Protein AF-A0A2S2C6B2-F1 (afdb_monomer_lite)

Sequence (178 aa):
MDAIVEELREYKRWLTSETRRVERALSALSDEEDEDTRSTNEMLLDAFKSNRKPMTIQDAHLHLRKSGWTTDSKDPANVIRAALARMAANGELRRTSDKRGVYVLADDNEFEDVTPPESEHELKAANRAEIDWRPLTDDNPWDSGPQSRPNRFGTTGKESAQRFRPAAKKREEDEPPF

Secondary structure (DSSP, 8-state):
-HHHHHHHHHHHHHHHHHHHHHHHHHHHHHTT---SS--HHHHHHHHHHH--S-EEHHHHHHHHHHTT-----S-HHHHHHHHHHHHHHTTSEEE-TTSTTEEEETT-TTS---PPP--TTSTTSSS-S-----------TT----------S-----------PPPP-PPPP-PPP-

Foldseek 3Di:
DVVVVVVVVVVVVVVVVVVVVVVVVVVVVCVVPPVPPDPLLNQLLVVQVVPQDWDALVRSVVSCVVVVDDDPDPDVSVVSVVSVVVCVVVQQWDDDPVDPRIIGGNPPCVPPDPDPDDDPDPPVPPPPDDPDDDDDDDDDPPPDDDDDDDDDDDDDDDDDDDDDDDDDDDDDDDDDDD

Radius of gyration: 33.88 Å; chains: 1; bounding box: 97×69×75 Å

Organism: NCBI:txid1990687

Structure (mmCIF, N/CA/C/O backbone):
data_AF-A0A2S2C6B2-F1
#
_entry.id   AF-A0A2S2C6B2-F1
#
loop_
_atom_site.group_PDB
_atom_site.id
_atom_site.type_symbol
_atom_site.label_atom_id
_atom_site.label_alt_id
_atom_site.label_comp_id
_atom_site.label_asym_id
_atom_site.label_entity_id
_atom_site.label_seq_id
_atom_site.pdbx_PDB_ins_code
_atom_site.Cartn_x
_atom_site.Cartn_y
_atom_site.Cartn_z
_atom_site.occupancy
_atom_site.B_iso_or_equiv
_atom_site.auth_seq_id
_atom_site.auth_comp_id
_atom_site.auth_asym_id
_atom_site.auth_atom_id
_atom_site.pdbx_PDB_model_num
ATOM 1 N N . MET A 1 1 ? 35.205 -6.510 -49.959 1.00 56.81 1 MET A N 1
ATOM 2 C CA . MET A 1 1 ? 35.064 -5.779 -48.679 1.00 56.81 1 MET A CA 1
ATOM 3 C C . MET A 1 1 ? 33.617 -5.747 -48.194 1.00 56.81 1 MET A C 1
ATOM 5 O O . MET A 1 1 ? 33.424 -5.776 -46.990 1.00 56.81 1 MET A O 1
ATOM 9 N N . ASP A 1 2 ? 32.618 -5.775 -49.082 1.00 76.62 2 ASP A N 1
ATOM 10 C CA . ASP A 1 2 ? 31.203 -5.621 -48.693 1.00 76.62 2 ASP A CA 1
ATOM 11 C C . ASP A 1 2 ? 30.610 -6.786 -47.883 1.00 76.62 2 ASP A C 1
ATOM 13 O O . ASP A 1 2 ? 29.792 -6.550 -47.002 1.00 76.62 2 ASP A O 1
ATOM 17 N N . ALA A 1 3 ? 31.068 -8.026 -48.096 1.00 80.00 3 ALA A N 1
ATOM 18 C CA . ALA A 1 3 ? 30.583 -9.194 -47.346 1.00 80.00 3 ALA A CA 1
ATOM 19 C C . ALA A 1 3 ? 30.876 -9.104 -45.834 1.00 80.00 3 ALA A C 1
ATOM 21 O O . ALA A 1 3 ? 30.004 -9.359 -45.014 1.00 80.00 3 ALA A O 1
ATOM 22 N N . ILE A 1 4 ? 32.076 -8.642 -45.465 1.00 87.38 4 ILE A N 1
ATOM 23 C CA . ILE A 1 4 ? 32.491 -8.481 -44.061 1.00 87.38 4 ILE A CA 1
ATOM 24 C C . ILE A 1 4 ? 31.676 -7.372 -43.380 1.00 87.38 4 ILE A C 1
ATOM 26 O O . ILE A 1 4 ? 31.326 -7.465 -42.207 1.00 87.38 4 ILE A O 1
ATOM 30 N N . VAL A 1 5 ? 31.350 -6.308 -44.117 1.00 88.25 5 VAL A N 1
ATOM 31 C CA . VAL A 1 5 ? 30.525 -5.213 -43.592 1.00 88.25 5 VAL A CA 1
ATOM 32 C C . VAL A 1 5 ? 29.096 -5.688 -43.327 1.00 88.25 5 VAL A C 1
ATOM 34 O O . VAL A 1 5 ? 28.491 -5.264 -42.340 1.00 88.25 5 VAL A O 1
ATOM 37 N N . GLU A 1 6 ? 28.562 -6.573 -44.167 1.00 91.50 6 GLU A N 1
ATOM 38 C CA . GLU A 1 6 ? 27.223 -7.128 -43.977 1.00 91.50 6 GLU A CA 1
ATOM 39 C C . GLU A 1 6 ? 27.170 -8.103 -42.789 1.00 91.50 6 GLU A C 1
ATOM 41 O O . GLU A 1 6 ? 26.295 -7.957 -41.934 1.00 91.50 6 GLU A O 1
ATOM 46 N N . GLU A 1 7 ? 28.170 -8.977 -42.633 1.00 88.62 7 GLU A N 1
ATOM 47 C CA . GLU A 1 7 ? 28.308 -9.848 -41.452 1.00 88.62 7 GLU A CA 1
ATOM 48 C C . GLU A 1 7 ? 28.393 -9.041 -40.145 1.00 88.62 7 GLU A C 1
ATOM 50 O O . GLU A 1 7 ? 27.733 -9.362 -39.155 1.00 88.62 7 GLU A O 1
ATOM 55 N N . LEU A 1 8 ? 29.138 -7.930 -40.136 1.00 93.19 8 LEU A N 1
ATOM 56 C CA . LEU A 1 8 ? 29.235 -7.054 -38.962 1.00 93.19 8 LEU A CA 1
ATOM 57 C C . LEU A 1 8 ? 27.915 -6.336 -38.642 1.00 93.19 8 LEU A C 1
ATOM 59 O O . LEU A 1 8 ? 27.608 -6.083 -37.472 1.00 93.19 8 LEU A O 1
ATOM 63 N N . ARG A 1 9 ? 27.108 -6.002 -39.655 1.00 91.12 9 ARG A N 1
ATOM 64 C CA . ARG A 1 9 ? 25.771 -5.419 -39.450 1.00 91.12 9 ARG A CA 1
ATOM 65 C C . ARG A 1 9 ? 24.799 -6.441 -38.890 1.00 91.12 9 ARG A C 1
ATOM 67 O O . ARG A 1 9 ? 24.011 -6.097 -38.007 1.00 91.12 9 ARG A O 1
ATOM 74 N N . GLU A 1 10 ? 24.856 -7.669 -39.382 1.00 92.50 10 GLU A N 1
ATOM 75 C CA . GLU A 1 10 ? 24.037 -8.767 -38.885 1.00 92.50 10 GLU A CA 1
ATOM 76 C C . GLU A 1 10 ? 24.409 -9.118 -37.441 1.00 92.50 10 GLU A C 1
ATOM 78 O O . GLU A 1 10 ? 23.533 -9.162 -36.574 1.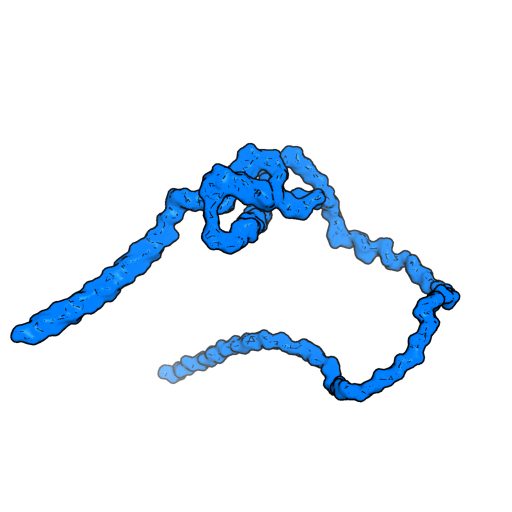00 92.50 10 GLU A O 1
ATOM 83 N N . TYR A 1 11 ? 25.706 -9.185 -37.138 1.00 92.88 11 TYR A N 1
ATOM 84 C CA . TYR A 1 11 ? 26.203 -9.362 -35.776 1.00 92.88 11 TYR A CA 1
ATOM 85 C C . TYR A 1 11 ? 25.750 -8.236 -34.834 1.00 92.88 11 TYR A C 1
ATOM 87 O O . TYR A 1 11 ? 25.293 -8.495 -33.721 1.00 92.88 11 TYR A O 1
ATOM 95 N N . LYS A 1 12 ? 25.770 -6.974 -35.287 1.00 93.12 12 LYS A N 1
ATOM 96 C CA . LYS A 1 12 ? 25.242 -5.836 -34.513 1.00 93.12 12 LYS A CA 1
ATOM 97 C C . LYS A 1 12 ? 23.735 -5.961 -34.236 1.00 93.12 12 LYS A C 1
ATOM 99 O O . LYS A 1 12 ? 23.278 -5.627 -33.138 1.00 93.12 12 LYS A O 1
ATOM 104 N N . ARG A 1 13 ? 22.945 -6.421 -35.214 1.00 94.12 13 ARG A N 1
ATOM 105 C CA . ARG A 1 13 ? 21.500 -6.670 -35.031 1.00 94.12 13 ARG A CA 1
ATOM 106 C C . ARG A 1 13 ? 21.254 -7.800 -34.035 1.00 94.12 13 ARG A C 1
ATOM 108 O O . ARG A 1 13 ? 20.382 -7.675 -33.180 1.00 94.12 13 ARG A O 1
ATOM 115 N N . TRP A 1 14 ? 22.050 -8.859 -34.108 1.00 95.38 14 TRP A N 1
ATOM 116 C CA . TRP A 1 14 ? 21.981 -9.957 -33.154 1.00 95.38 14 TRP A CA 1
ATOM 117 C C . TRP A 1 14 ? 22.312 -9.487 -31.730 1.00 95.38 14 TRP A C 1
ATOM 119 O O . TRP A 1 14 ? 21.483 -9.651 -30.835 1.00 95.38 14 TRP A O 1
ATOM 129 N N . LEU A 1 15 ? 23.432 -8.780 -31.540 1.00 95.50 15 LEU A N 1
ATOM 130 C CA . LEU A 1 15 ? 23.841 -8.214 -30.247 1.00 95.50 15 LEU A CA 1
ATOM 131 C C . LEU A 1 15 ? 22.750 -7.344 -29.620 1.00 95.50 15 LEU A C 1
ATOM 133 O O . LEU A 1 15 ? 22.429 -7.508 -28.452 1.00 95.50 15 LEU A O 1
ATOM 137 N N . THR A 1 16 ? 22.135 -6.455 -30.400 1.00 92.31 16 THR A N 1
ATOM 138 C CA . THR A 1 16 ? 21.050 -5.591 -29.897 1.00 92.31 16 THR A CA 1
ATOM 139 C C . THR A 1 16 ? 19.780 -6.358 -29.528 1.00 92.31 16 THR A C 1
ATOM 141 O O . THR A 1 16 ? 19.032 -5.927 -28.650 1.00 92.31 16 THR A O 1
ATOM 144 N N . SER A 1 17 ? 19.505 -7.488 -30.181 1.00 92.00 17 SER A N 1
ATOM 145 C CA . SER A 1 17 ? 18.401 -8.366 -29.781 1.00 92.00 17 SER A CA 1
ATOM 146 C C . SER A 1 17 ? 18.714 -9.131 -28.494 1.00 92.00 17 SER A C 1
ATOM 148 O O . SER A 1 17 ? 17.828 -9.297 -27.655 1.00 92.00 17 SER A O 1
ATOM 150 N N . GLU A 1 18 ? 19.973 -9.526 -28.311 1.00 92.56 18 GLU A N 1
ATOM 151 C CA . GLU A 1 18 ? 20.426 -10.282 -27.150 1.00 92.56 18 GLU A CA 1
ATOM 152 C C . GLU A 1 18 ? 20.527 -9.392 -25.908 1.00 92.56 18 GLU A C 1
ATOM 154 O O . GLU A 1 18 ? 20.017 -9.762 -24.854 1.00 92.56 18 GLU A O 1
ATOM 159 N N . THR A 1 19 ? 21.033 -8.160 -26.038 1.00 93.19 19 THR A N 1
ATOM 160 C CA . THR A 1 19 ? 21.025 -7.191 -24.930 1.00 93.19 19 THR A CA 1
ATOM 161 C C . THR A 1 19 ? 19.607 -6.901 -24.455 1.00 93.19 19 THR A C 1
ATOM 163 O O . THR A 1 19 ? 19.368 -6.891 -23.257 1.00 93.19 19 THR A O 1
ATOM 166 N N . ARG A 1 20 ? 18.630 -6.777 -25.364 1.00 89.88 20 ARG A N 1
ATOM 167 C CA . ARG A 1 20 ? 17.213 -6.603 -24.989 1.00 89.88 20 ARG A CA 1
ATOM 168 C C . ARG A 1 20 ? 16.626 -7.816 -24.267 1.00 89.88 20 ARG A C 1
ATOM 170 O O . ARG A 1 20 ? 15.714 -7.658 -23.460 1.00 89.88 20 ARG A O 1
ATOM 177 N N . ARG A 1 21 ? 17.082 -9.032 -24.578 1.00 88.12 21 ARG A N 1
ATOM 178 C CA . ARG A 1 21 ? 16.661 -10.245 -23.856 1.00 88.12 21 ARG A CA 1
ATOM 179 C C . ARG A 1 21 ? 17.266 -10.283 -22.463 1.00 88.12 21 ARG A C 1
ATOM 181 O O . ARG A 1 21 ? 16.537 -10.552 -21.517 1.00 88.12 21 ARG A O 1
ATOM 188 N N . VAL A 1 22 ? 18.551 -9.957 -22.348 1.00 91.25 22 VAL A N 1
ATOM 189 C CA . VAL A 1 22 ? 19.248 -9.853 -21.063 1.00 91.25 22 VAL A CA 1
ATOM 190 C C . VAL A 1 22 ? 18.631 -8.751 -20.203 1.00 91.25 22 VAL A C 1
ATOM 192 O O . VAL A 1 22 ? 18.326 -9.011 -19.053 1.00 91.25 22 VAL A O 1
ATOM 195 N N . GLU A 1 23 ? 18.339 -7.571 -20.752 1.00 85.12 23 GLU A N 1
ATOM 196 C CA . GLU A 1 23 ? 17.640 -6.487 -20.041 1.00 85.12 23 GLU A CA 1
ATOM 197 C C . GLU A 1 23 ? 16.265 -6.927 -19.527 1.00 85.12 23 GLU A C 1
ATOM 199 O O . GLU A 1 23 ? 15.907 -6.622 -18.395 1.00 85.12 23 GLU A O 1
ATOM 204 N N . ARG A 1 24 ? 15.499 -7.689 -20.319 1.00 83.88 24 ARG A N 1
ATOM 205 C CA . ARG A 1 24 ? 14.216 -8.251 -19.863 1.00 83.88 24 ARG A CA 1
ATOM 206 C C . ARG A 1 24 ? 14.391 -9.309 -18.781 1.00 83.88 24 ARG A C 1
ATOM 208 O O . ARG A 1 24 ? 13.586 -9.347 -17.863 1.00 83.88 24 ARG A O 1
ATOM 215 N N . ALA A 1 25 ? 15.406 -10.161 -18.895 1.00 84.31 25 ALA A N 1
ATOM 216 C CA . ALA A 1 25 ? 15.703 -11.173 -17.888 1.00 84.31 25 ALA A CA 1
ATOM 217 C C . ALA A 1 25 ? 16.174 -10.531 -16.577 1.00 84.31 25 ALA A C 1
ATOM 219 O O . ALA A 1 25 ? 15.708 -10.923 -15.519 1.00 84.31 25 ALA A O 1
ATOM 220 N N . LEU A 1 26 ? 17.030 -9.508 -16.653 1.00 79.69 26 LEU A N 1
ATOM 221 C CA . LEU A 1 26 ? 17.474 -8.720 -15.504 1.00 79.69 26 LEU A CA 1
ATOM 222 C C . LEU A 1 26 ? 16.325 -7.929 -14.885 1.00 79.69 26 LEU A C 1
ATOM 224 O O . LEU A 1 26 ? 16.227 -7.893 -13.672 1.00 79.69 26 LEU A O 1
ATOM 228 N N . SER A 1 27 ? 15.430 -7.345 -15.686 1.00 74.31 27 SER A N 1
ATOM 229 C CA . SER A 1 27 ? 14.221 -6.694 -15.170 1.00 74.31 27 SER A CA 1
ATOM 230 C C . SER A 1 27 ? 13.292 -7.691 -14.478 1.00 74.31 27 SER A C 1
ATOM 232 O O . SER A 1 27 ? 12.752 -7.371 -13.433 1.00 74.31 27 SER A O 1
ATOM 234 N N . ALA A 1 28 ? 13.131 -8.899 -15.026 1.00 73.75 28 ALA A N 1
ATOM 235 C CA . ALA A 1 28 ? 12.327 -9.949 -14.403 1.00 73.75 28 ALA A CA 1
ATOM 236 C C . ALA A 1 28 ? 12.968 -10.507 -13.121 1.00 73.75 28 ALA A C 1
ATOM 238 O O . ALA A 1 28 ? 12.246 -10.952 -12.240 1.00 73.75 28 ALA A O 1
ATOM 239 N N . LEU A 1 29 ? 14.302 -10.481 -13.020 1.00 67.50 29 LEU A N 1
ATOM 240 C CA . LEU A 1 29 ? 15.032 -10.817 -11.794 1.00 67.50 29 LEU A CA 1
ATOM 241 C C . LEU A 1 29 ? 14.985 -9.668 -10.773 1.00 67.50 29 LEU A C 1
ATOM 243 O O . LEU A 1 29 ? 14.915 -9.905 -9.579 1.00 67.50 29 LEU A O 1
ATOM 247 N N . SER A 1 30 ? 15.015 -8.420 -11.244 1.00 61.25 30 SER A N 1
ATOM 248 C CA . SER A 1 30 ? 14.939 -7.214 -10.415 1.00 61.25 30 SER A CA 1
ATOM 249 C C . SER A 1 30 ? 13.542 -6.980 -9.842 1.00 61.25 30 SER A C 1
ATOM 251 O O . SER A 1 30 ? 13.443 -6.347 -8.799 1.00 61.25 30 SER A O 1
ATOM 253 N N . ASP A 1 31 ? 12.484 -7.504 -10.467 1.00 52.25 31 ASP A N 1
ATOM 254 C CA . ASP A 1 31 ? 11.139 -7.557 -9.871 1.00 52.25 31 ASP A CA 1
ATOM 255 C C . ASP A 1 31 ? 11.083 -8.499 -8.638 1.00 52.25 31 ASP A C 1
ATOM 257 O O . ASP A 1 31 ? 10.066 -8.534 -7.949 1.00 52.25 31 ASP A O 1
ATOM 261 N N . GLU A 1 32 ? 12.156 -9.249 -8.327 1.00 53.00 32 GLU A N 1
ATOM 262 C CA . GLU A 1 32 ? 12.322 -9.976 -7.054 1.00 53.00 32 GLU A CA 1
ATOM 263 C C . GLU A 1 32 ? 13.141 -9.188 -6.003 1.00 53.00 32 GLU A C 1
ATOM 265 O O . GLU A 1 32 ? 13.211 -9.617 -4.853 1.00 53.00 32 GLU A O 1
ATOM 270 N N . GLU A 1 33 ? 13.696 -8.015 -6.342 1.00 47.78 33 GLU A N 1
ATOM 271 C CA . GLU A 1 33 ? 14.422 -7.118 -5.421 1.00 47.78 33 GLU A CA 1
ATOM 272 C C . GLU A 1 33 ? 13.532 -5.964 -4.899 1.00 47.78 33 GLU A C 1
ATOM 274 O O . GLU A 1 33 ? 13.946 -4.806 -4.840 1.00 47.78 33 GLU A O 1
ATOM 279 N N . ASP A 1 34 ? 12.318 -6.266 -4.424 1.00 49.19 34 ASP A N 1
ATOM 280 C CA . ASP A 1 34 ? 11.565 -5.383 -3.506 1.00 49.19 34 ASP A CA 1
ATOM 281 C C . ASP A 1 34 ? 12.186 -5.421 -2.082 1.00 49.19 34 ASP A C 1
ATOM 283 O O . ASP A 1 34 ? 11.487 -5.504 -1.070 1.00 49.19 34 ASP A O 1
ATOM 287 N N . GLU A 1 35 ? 13.519 -5.396 -1.971 1.00 47.19 35 GLU A N 1
ATOM 288 C CA . GLU A 1 35 ? 14.243 -5.642 -0.713 1.00 47.19 35 GLU A CA 1
ATOM 289 C C . GLU A 1 35 ? 14.296 -4.442 0.255 1.00 47.19 35 GLU A C 1
ATOM 291 O O . GLU A 1 35 ? 14.753 -4.613 1.379 1.00 47.19 35 GLU A O 1
ATOM 296 N N . ASP A 1 36 ? 13.751 -3.263 -0.077 1.00 50.34 36 ASP A N 1
ATOM 297 C CA . ASP A 1 36 ? 13.722 -2.121 0.869 1.00 50.34 36 ASP A CA 1
ATOM 298 C C . ASP A 1 36 ? 12.414 -1.310 0.908 1.00 50.34 36 ASP A C 1
ATOM 300 O O . ASP A 1 36 ? 12.218 -0.454 1.783 1.00 50.34 36 ASP A O 1
ATOM 304 N N . THR A 1 37 ? 11.455 -1.575 0.021 1.00 53.09 37 THR A N 1
ATOM 305 C CA . THR A 1 37 ? 10.120 -0.978 0.130 1.00 53.09 37 THR A CA 1
ATOM 306 C C . THR A 1 37 ? 9.264 -1.823 1.051 1.00 53.09 37 THR A C 1
ATOM 308 O O . THR A 1 37 ? 8.521 -2.691 0.599 1.00 53.09 37 THR A O 1
ATOM 311 N N . ARG A 1 38 ? 9.343 -1.539 2.361 1.00 67.25 38 ARG A N 1
ATOM 312 C CA . ARG A 1 38 ? 8.390 -2.078 3.347 1.00 67.25 38 ARG A CA 1
ATOM 313 C C . ARG A 1 38 ? 6.988 -2.045 2.761 1.00 67.25 38 ARG A C 1
ATOM 315 O O . ARG A 1 38 ? 6.508 -0.988 2.331 1.00 67.25 38 ARG A O 1
ATOM 322 N N . SER A 1 39 ? 6.334 -3.200 2.749 1.00 84.12 39 SER A N 1
ATOM 323 C CA . SER A 1 39 ? 5.008 -3.307 2.159 1.00 84.12 39 SER A CA 1
ATOM 324 C C . SER A 1 39 ? 4.066 -2.343 2.876 1.00 84.12 39 SER A C 1
ATOM 326 O O . SER A 1 39 ? 4.128 -2.169 4.095 1.00 84.12 39 SER A O 1
ATOM 328 N N . THR A 1 40 ? 3.147 -1.718 2.136 1.00 87.19 40 THR A N 1
ATOM 329 C CA . THR A 1 40 ? 2.167 -0.786 2.731 1.00 87.19 40 THR A CA 1
ATOM 330 C C . THR A 1 40 ? 1.400 -1.453 3.881 1.00 87.19 40 THR A C 1
ATOM 332 O O . THR A 1 40 ? 1.053 -0.793 4.857 1.00 87.19 40 THR A O 1
ATOM 335 N N . ASN A 1 41 ? 1.185 -2.770 3.799 1.00 89.25 41 ASN A N 1
ATOM 336 C CA . ASN A 1 41 ? 0.552 -3.554 4.855 1.00 89.25 41 ASN A CA 1
ATOM 337 C C . ASN A 1 41 ? 1.424 -3.637 6.120 1.00 89.25 41 ASN A C 1
ATOM 339 O O . ASN A 1 41 ? 0.916 -3.435 7.218 1.00 89.25 41 ASN A O 1
ATOM 343 N N . GLU A 1 42 ? 2.729 -3.872 5.981 1.00 89.25 42 GLU A N 1
ATOM 344 C CA . GLU A 1 42 ? 3.667 -3.926 7.111 1.00 89.25 42 GLU A CA 1
ATOM 345 C C . GLU A 1 42 ? 3.782 -2.570 7.801 1.00 89.25 42 GLU A C 1
ATOM 347 O O . GLU A 1 42 ? 3.694 -2.480 9.024 1.00 89.25 42 GLU A O 1
ATOM 352 N N . MET A 1 43 ? 3.884 -1.491 7.020 1.00 90.50 43 MET A N 1
ATOM 353 C CA . MET A 1 43 ? 3.923 -0.137 7.571 1.00 90.50 43 MET A CA 1
ATOM 354 C C . MET A 1 43 ? 2.627 0.219 8.312 1.00 90.50 43 MET A C 1
ATOM 356 O O . MET A 1 43 ? 2.664 0.908 9.333 1.00 90.50 43 MET A O 1
ATOM 360 N N . LEU A 1 44 ? 1.474 -0.254 7.824 1.00 92.00 44 LEU A N 1
ATOM 361 C CA . LEU A 1 44 ? 0.201 -0.105 8.528 1.00 92.00 44 LEU A CA 1
ATOM 362 C C . LEU A 1 44 ? 0.195 -0.907 9.829 1.00 92.00 44 LEU A C 1
ATOM 364 O O . LEU A 1 44 ? -0.171 -0.350 10.861 1.00 92.00 44 LEU A O 1
ATOM 368 N N . LEU A 1 45 ? 0.634 -2.168 9.815 1.00 91.06 45 LEU A N 1
ATOM 369 C CA . LEU A 1 45 ? 0.744 -2.982 11.030 1.00 91.06 45 LEU A CA 1
ATOM 370 C C . LEU A 1 45 ? 1.626 -2.311 12.080 1.00 91.06 45 LEU A C 1
ATOM 372 O O . LEU A 1 45 ? 1.216 -2.208 13.233 1.00 91.06 45 LEU A O 1
ATOM 376 N N . ASP A 1 46 ? 2.792 -1.802 11.690 1.00 90.31 46 ASP A N 1
ATOM 377 C CA . ASP A 1 46 ? 3.679 -1.059 12.587 1.00 90.31 46 ASP A CA 1
ATOM 378 C C . ASP A 1 46 ? 2.998 0.206 13.136 1.00 90.31 46 ASP A C 1
ATOM 380 O O . ASP A 1 46 ? 3.132 0.533 14.321 1.00 90.31 46 ASP A O 1
ATOM 384 N N . ALA A 1 47 ? 2.213 0.906 12.310 1.00 91.12 47 ALA A N 1
ATOM 385 C CA . ALA A 1 47 ? 1.454 2.080 12.736 1.00 91.12 47 ALA A CA 1
ATOM 386 C C . ALA A 1 47 ? 0.373 1.742 13.781 1.00 91.12 47 ALA A C 1
ATOM 388 O O . ALA A 1 47 ? 0.233 2.486 14.754 1.00 91.12 47 ALA A O 1
ATOM 389 N N . PHE A 1 48 ? -0.342 0.621 13.630 1.00 91.06 48 PHE A N 1
ATOM 390 C CA . PHE A 1 48 ? -1.320 0.154 14.623 1.00 91.06 48 PHE A CA 1
ATOM 391 C C . PHE A 1 48 ? -0.658 -0.458 15.867 1.00 91.06 48 PHE A C 1
ATOM 393 O O . PHE A 1 48 ? -1.145 -0.275 16.975 1.00 91.06 48 PHE A O 1
ATOM 400 N N . LYS A 1 49 ? 0.482 -1.144 15.730 1.00 89.56 49 LYS A N 1
ATOM 401 C CA . LYS A 1 49 ? 1.235 -1.672 16.883 1.00 89.56 49 LYS A CA 1
ATOM 402 C C . LYS A 1 49 ? 1.823 -0.550 17.738 1.00 89.56 49 LYS A C 1
ATOM 404 O O . LYS A 1 49 ? 1.839 -0.646 18.964 1.00 89.56 49 LYS A O 1
ATOM 409 N N . SER A 1 50 ? 2.305 0.516 17.098 1.00 87.50 50 SER A N 1
ATOM 410 C CA . SER A 1 50 ? 2.829 1.702 17.787 1.00 87.50 50 SER A CA 1
ATOM 411 C C . SER A 1 50 ? 1.719 2.572 18.381 1.00 87.50 50 SER A C 1
ATOM 413 O O . SER A 1 50 ? 1.882 3.099 19.481 1.00 87.50 50 SER A O 1
ATOM 415 N N . ASN A 1 51 ? 0.575 2.689 17.701 1.00 82.06 51 ASN A N 1
ATOM 416 C CA . ASN A 1 51 ? -0.611 3.368 18.209 1.00 82.06 51 ASN A CA 1
ATOM 417 C C . ASN A 1 51 ? -1.688 2.330 18.512 1.00 82.06 51 ASN A C 1
ATOM 419 O O . ASN A 1 51 ? -2.533 2.066 17.664 1.00 82.06 51 ASN A O 1
ATOM 423 N N . ARG A 1 52 ? -1.699 1.800 19.743 1.00 82.12 52 ARG A N 1
ATOM 424 C CA . ARG A 1 52 ? -2.745 0.900 20.286 1.00 82.12 52 ARG A CA 1
ATOM 425 C C . ARG A 1 52 ? -4.120 1.572 20.443 1.00 82.12 52 ARG A C 1
ATOM 427 O O . ARG A 1 52 ? -4.808 1.427 21.449 1.00 82.12 52 ARG A O 1
ATOM 434 N N . LYS A 1 53 ? -4.490 2.438 19.505 1.00 86.25 53 LYS A N 1
ATOM 435 C CA . LYS A 1 53 ? -5.740 3.187 19.480 1.00 86.25 53 LYS A CA 1
ATOM 436 C C . LYS A 1 53 ? -6.471 2.876 18.180 1.00 86.25 53 LYS A C 1
ATOM 438 O O . LYS A 1 53 ? -5.821 2.665 17.157 1.00 86.25 53 LYS A O 1
ATOM 443 N N . PRO A 1 54 ? -7.811 2.920 18.186 1.00 89.00 54 PRO A N 1
ATOM 444 C CA . PRO A 1 54 ? -8.577 2.832 16.956 1.00 89.00 54 PRO A CA 1
ATOM 445 C C . PRO A 1 54 ? -8.173 3.953 15.995 1.00 89.00 54 PRO A C 1
ATOM 447 O O . PRO A 1 54 ? -8.182 5.126 16.376 1.00 89.00 54 PRO A O 1
ATOM 450 N N . MET A 1 55 ? -7.833 3.600 14.757 1.00 90.88 55 MET A N 1
ATOM 451 C CA . MET A 1 55 ? -7.430 4.565 13.731 1.00 90.88 55 MET A CA 1
ATOM 452 C C . MET A 1 55 ? -8.402 4.557 12.557 1.00 90.88 55 MET A C 1
ATOM 454 O O . MET A 1 55 ? -8.890 3.510 12.115 1.00 90.88 55 MET A O 1
ATOM 458 N N . THR A 1 56 ? -8.671 5.748 12.027 1.00 92.50 56 THR A N 1
ATOM 459 C CA . THR A 1 56 ? -9.389 5.903 10.761 1.00 92.50 56 THR A CA 1
ATOM 460 C C . THR A 1 56 ? -8.442 5.742 9.572 1.00 92.50 56 THR A C 1
ATOM 462 O O . THR A 1 56 ? -7.218 5.773 9.700 1.00 92.50 56 THR A O 1
ATOM 465 N N . ILE A 1 57 ? -9.013 5.646 8.369 1.00 91.81 57 ILE A N 1
ATOM 466 C CA . ILE A 1 57 ? -8.249 5.650 7.109 1.00 91.81 57 ILE A CA 1
ATOM 467 C C . ILE A 1 57 ? -7.385 6.919 6.982 1.00 91.81 57 ILE A C 1
ATOM 469 O O . ILE A 1 57 ? -6.259 6.854 6.491 1.00 91.81 57 ILE A O 1
ATOM 473 N N . GLN A 1 58 ? -7.902 8.074 7.417 1.00 91.38 58 GLN A N 1
ATOM 474 C CA . GLN A 1 58 ? -7.167 9.340 7.345 1.00 91.38 58 GLN A CA 1
ATOM 475 C C . GLN A 1 58 ? -5.995 9.365 8.327 1.00 91.38 58 GLN A C 1
ATOM 477 O O . GLN A 1 58 ? -4.907 9.807 7.954 1.00 91.38 58 GLN A O 1
ATOM 482 N N . ASP A 1 59 ? -6.193 8.835 9.535 1.00 92.00 59 ASP A N 1
ATOM 483 C CA . ASP A 1 59 ? -5.127 8.724 10.533 1.00 92.00 59 ASP A CA 1
ATOM 484 C C . ASP A 1 59 ? -4.027 7.786 10.034 1.00 92.00 59 ASP A C 1
ATOM 486 O O . ASP A 1 59 ? -2.853 8.152 10.037 1.00 92.00 59 ASP A O 1
ATOM 490 N N . ALA A 1 60 ? -4.405 6.617 9.509 1.00 91.75 60 ALA A N 1
ATOM 491 C CA . ALA A 1 60 ? -3.478 5.657 8.914 1.00 91.75 60 ALA A CA 1
ATOM 492 C C . ALA A 1 60 ? -2.641 6.285 7.791 1.00 91.75 60 ALA A C 1
ATOM 494 O O . ALA A 1 60 ? -1.417 6.165 7.783 1.00 91.75 60 ALA A O 1
ATOM 495 N N . HIS A 1 61 ? -3.274 7.044 6.896 1.00 92.81 61 HIS A N 1
ATOM 496 C CA . HIS A 1 61 ? -2.569 7.786 5.851 1.00 92.81 61 HIS A CA 1
ATOM 497 C C . HIS A 1 61 ? -1.584 8.818 6.404 1.00 92.81 61 HIS A C 1
ATOM 499 O O . HIS A 1 61 ? -0.466 8.940 5.900 1.00 92.81 61 HIS A O 1
ATOM 505 N N . LEU A 1 62 ? -1.970 9.551 7.446 1.00 91.94 62 LEU A N 1
ATOM 506 C CA . LEU A 1 62 ? -1.109 10.556 8.057 1.00 91.94 62 LEU A CA 1
ATOM 507 C C . LEU A 1 62 ? 0.089 9.924 8.780 1.00 91.94 62 LEU A C 1
ATOM 509 O O . LEU A 1 62 ? 1.194 10.464 8.712 1.00 91.94 62 LEU A O 1
ATOM 513 N N . HIS A 1 63 ? -0.103 8.773 9.425 1.00 90.94 63 HIS A N 1
ATOM 514 C CA . HIS A 1 63 ? 0.982 7.996 10.024 1.00 90.94 63 HIS A CA 1
ATOM 515 C C . HIS A 1 63 ? 1.956 7.472 8.966 1.00 90.94 63 HIS A C 1
ATOM 517 O O . HIS A 1 63 ? 3.159 7.692 9.099 1.00 90.94 63 HIS A O 1
ATOM 523 N N . LEU A 1 64 ? 1.443 6.896 7.877 1.00 91.31 64 LEU A N 1
ATOM 524 C CA . LEU A 1 64 ? 2.267 6.417 6.767 1.00 91.31 64 LEU A CA 1
ATOM 525 C C . LEU A 1 64 ? 3.091 7.541 6.120 1.00 91.31 64 LEU A C 1
ATOM 527 O O . LEU A 1 64 ? 4.296 7.394 5.905 1.00 91.31 64 LEU A O 1
ATOM 531 N N . ARG A 1 65 ? 2.476 8.706 5.887 1.00 91.44 65 ARG A N 1
ATOM 532 C CA . ARG A 1 65 ? 3.165 9.917 5.404 1.00 91.44 65 ARG A CA 1
ATOM 533 C C . ARG A 1 65 ? 4.320 10.336 6.314 1.00 91.44 65 ARG A C 1
ATOM 535 O O . ARG A 1 65 ? 5.370 10.723 5.813 1.00 91.44 65 ARG A O 1
ATOM 542 N N . LYS A 1 66 ? 4.137 10.273 7.639 1.00 89.81 66 LYS A N 1
ATOM 543 C CA . LYS A 1 66 ? 5.193 10.608 8.614 1.00 89.81 66 LYS A CA 1
ATOM 544 C C . LYS A 1 66 ? 6.354 9.617 8.573 1.00 89.81 66 LYS A C 1
ATOM 546 O O . LYS A 1 66 ? 7.490 10.031 8.763 1.00 89.81 66 LYS A O 1
ATOM 551 N N . SER A 1 67 ? 6.079 8.346 8.289 1.00 86.50 67 SER A N 1
ATOM 552 C CA . SER A 1 67 ? 7.105 7.315 8.083 1.00 86.50 67 SER A CA 1
ATOM 553 C C . SER A 1 67 ? 7.744 7.335 6.688 1.00 86.50 67 SER A C 1
ATOM 555 O O . SER A 1 67 ? 8.494 6.426 6.359 1.00 86.50 67 SER A O 1
ATOM 557 N N . GLY A 1 68 ? 7.455 8.344 5.858 1.00 88.56 68 GLY A N 1
ATOM 558 C 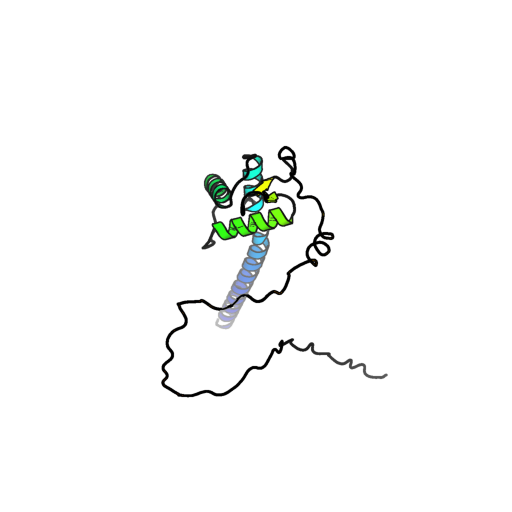CA . GLY A 1 68 ? 8.051 8.477 4.526 1.00 88.56 68 GLY A CA 1
ATOM 559 C C . GLY A 1 68 ? 7.401 7.612 3.444 1.00 88.56 68 GLY A C 1
ATOM 560 O O . GLY A 1 68 ? 7.957 7.496 2.356 1.00 88.56 68 GLY A O 1
ATOM 561 N N . TRP A 1 69 ? 6.224 7.032 3.700 1.00 91.38 69 TRP A N 1
ATOM 562 C CA . TRP A 1 69 ? 5.488 6.289 2.678 1.00 91.38 69 TRP A CA 1
ATOM 563 C C . TRP A 1 69 ? 5.048 7.221 1.547 1.00 91.38 69 TRP A C 1
ATOM 565 O O . TRP A 1 69 ? 4.473 8.292 1.782 1.00 91.38 69 TRP A O 1
ATOM 575 N N . THR A 1 70 ? 5.281 6.780 0.315 1.00 88.88 70 THR A N 1
ATOM 576 C CA . THR A 1 70 ? 4.843 7.464 -0.901 1.00 88.88 70 THR A CA 1
ATOM 577 C C . THR A 1 70 ? 4.165 6.466 -1.834 1.00 88.88 70 THR A C 1
ATOM 579 O O . THR A 1 70 ? 4.411 5.266 -1.768 1.00 88.88 70 THR A O 1
ATOM 582 N N . THR A 1 71 ? 3.263 6.960 -2.676 1.00 87.75 71 THR A N 1
ATOM 583 C CA . THR A 1 71 ? 2.599 6.166 -3.711 1.00 87.75 71 THR A CA 1
ATOM 584 C C . THR A 1 71 ? 2.472 7.009 -4.970 1.00 87.75 71 THR A C 1
ATOM 586 O O . THR A 1 71 ? 2.283 8.226 -4.905 1.00 87.75 71 THR A O 1
ATOM 589 N N . ASP A 1 72 ? 2.587 6.344 -6.107 1.00 87.81 72 ASP A N 1
ATOM 590 C CA . ASP A 1 72 ? 2.343 6.852 -7.454 1.00 87.81 72 ASP A CA 1
ATOM 591 C C . ASP A 1 72 ? 0.842 6.953 -7.792 1.00 87.81 72 ASP A C 1
ATOM 593 O O . ASP A 1 72 ? 0.451 7.620 -8.753 1.00 87.81 72 ASP A O 1
ATOM 597 N N . SER A 1 73 ? -0.020 6.321 -6.989 1.00 87.94 73 SER A N 1
ATOM 598 C CA . SER A 1 73 ? -1.464 6.323 -7.195 1.00 87.94 73 SER A CA 1
ATOM 599 C C . SER A 1 73 ? -2.066 7.725 -7.093 1.00 87.94 73 SER A C 1
ATOM 601 O O . SER A 1 73 ? -1.810 8.488 -6.160 1.00 87.94 73 SER A O 1
ATOM 603 N N . LYS A 1 74 ? -2.986 8.025 -8.018 1.00 91.00 74 LYS A N 1
ATOM 604 C CA . LYS A 1 74 ? -3.780 9.265 -8.034 1.00 91.00 74 LYS A CA 1
ATOM 605 C C . LYS A 1 74 ? -4.664 9.427 -6.789 1.00 91.00 74 LYS A C 1
ATOM 607 O O . LYS A 1 74 ? -5.001 10.553 -6.432 1.00 91.00 74 LYS A O 1
ATOM 612 N N . ASP A 1 75 ? -5.051 8.319 -6.151 1.00 91.12 75 ASP A N 1
ATOM 613 C CA . ASP A 1 75 ? -5.817 8.315 -4.901 1.00 91.12 75 ASP A CA 1
ATOM 614 C C . ASP A 1 75 ? -5.098 7.471 -3.827 1.00 91.12 75 ASP A C 1
ATOM 616 O O . ASP A 1 75 ? -5.356 6.266 -3.699 1.00 91.12 75 ASP A O 1
ATOM 620 N N . PRO A 1 76 ? -4.199 8.085 -3.031 1.00 90.12 76 PRO A N 1
ATOM 621 C CA . PRO A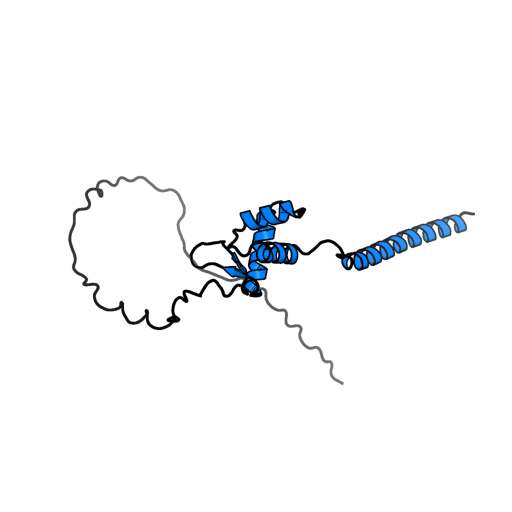 1 76 ? -3.466 7.391 -1.971 1.00 90.12 76 PRO A CA 1
ATOM 622 C C . PRO A 1 76 ? -4.388 6.866 -0.864 1.00 90.12 76 PRO A C 1
ATOM 624 O O . PRO A 1 76 ? -4.121 5.821 -0.267 1.00 90.12 76 PRO A O 1
ATOM 627 N N . ALA A 1 77 ? -5.508 7.547 -0.604 1.00 89.56 77 ALA A N 1
ATOM 628 C CA . ALA A 1 77 ? -6.463 7.112 0.407 1.00 89.56 77 ALA A CA 1
ATOM 629 C C . ALA A 1 77 ? -7.167 5.816 -0.015 1.00 89.56 77 ALA A C 1
ATOM 631 O O . ALA A 1 77 ? -7.479 4.978 0.836 1.00 89.56 77 ALA A O 1
ATOM 632 N N . ASN A 1 78 ? -7.392 5.614 -1.317 1.00 90.94 78 ASN A N 1
ATOM 633 C CA . ASN A 1 78 ? -7.950 4.364 -1.821 1.00 90.94 78 ASN A CA 1
ATOM 634 C C . ASN A 1 78 ? -6.969 3.188 -1.710 1.00 90.94 78 ASN A C 1
ATOM 636 O O . ASN A 1 78 ? -7.398 2.083 -1.380 1.00 90.94 78 ASN A O 1
ATOM 640 N N . VAL A 1 79 ? -5.666 3.423 -1.907 1.00 91.19 79 VAL A N 1
ATOM 641 C CA . VAL A 1 79 ? -4.623 2.398 -1.698 1.00 91.19 79 VAL A CA 1
ATOM 642 C C . VAL A 1 79 ? -4.647 1.906 -0.253 1.00 91.19 79 VAL A C 1
ATOM 644 O O . VAL A 1 79 ? -4.715 0.703 -0.001 1.00 91.19 79 VAL A O 1
ATOM 647 N N . ILE A 1 80 ? -4.702 2.836 0.700 1.00 92.50 80 ILE A N 1
ATOM 648 C CA . ILE A 1 80 ? -4.770 2.515 2.130 1.00 92.50 80 ILE A CA 1
ATOM 649 C C . ILE A 1 80 ? -6.091 1.837 2.478 1.00 92.50 80 ILE A C 1
ATOM 651 O O . ILE A 1 80 ? -6.101 0.854 3.210 1.00 92.50 80 ILE A O 1
ATOM 655 N N . ARG A 1 81 ? -7.217 2.298 1.923 1.00 91.56 81 ARG A N 1
ATOM 656 C CA . ARG A 1 81 ? -8.518 1.640 2.118 1.00 91.56 81 ARG A CA 1
ATOM 657 C C . ARG A 1 81 ? -8.484 0.184 1.650 1.00 91.56 81 ARG A C 1
ATOM 659 O O . ARG A 1 81 ? -8.997 -0.684 2.351 1.00 91.56 81 ARG A O 1
ATOM 666 N N . ALA A 1 82 ? -7.883 -0.079 0.491 1.00 90.94 82 ALA A N 1
ATOM 667 C CA . ALA A 1 82 ? -7.726 -1.427 -0.042 1.00 90.94 82 ALA A CA 1
ATOM 668 C C . ALA A 1 82 ? -6.750 -2.272 0.794 1.00 90.94 82 ALA A C 1
ATOM 670 O O . ALA A 1 82 ? -6.982 -3.464 0.977 1.00 90.94 82 ALA A O 1
ATOM 671 N N . ALA A 1 83 ? -5.675 -1.679 1.318 1.00 91.75 83 ALA A N 1
ATOM 672 C CA . ALA A 1 83 ? -4.757 -2.344 2.244 1.00 91.75 83 ALA A CA 1
ATOM 673 C C . ALA A 1 83 ? -5.461 -2.732 3.557 1.00 91.75 83 ALA A C 1
ATOM 675 O O . ALA A 1 83 ? -5.508 -3.909 3.898 1.00 91.75 83 ALA A O 1
ATOM 676 N N . LEU A 1 84 ? -6.137 -1.787 4.216 1.00 91.81 84 LEU A N 1
ATOM 677 C CA . LEU A 1 84 ? -6.901 -2.034 5.445 1.00 91.81 84 LEU A CA 1
ATOM 678 C C . LEU A 1 84 ? -8.011 -3.075 5.250 1.00 91.81 84 LEU A C 1
ATOM 680 O O . LEU A 1 84 ? -8.255 -3.895 6.131 1.00 91.81 84 LEU A O 1
ATOM 684 N N . ALA A 1 85 ? -8.687 -3.068 4.097 1.00 89.31 85 ALA A N 1
ATOM 685 C CA . ALA A 1 85 ? -9.696 -4.076 3.779 1.00 89.31 85 ALA A CA 1
ATOM 686 C C . ALA A 1 85 ? -9.094 -5.485 3.644 1.00 89.31 85 ALA A C 1
ATOM 688 O O . ALA A 1 85 ? -9.710 -6.441 4.110 1.00 89.31 85 ALA A O 1
ATOM 689 N N . ARG A 1 86 ? -7.898 -5.610 3.050 1.00 90.25 86 ARG A N 1
ATOM 690 C CA . ARG A 1 86 ? -7.162 -6.882 2.959 1.00 90.25 86 ARG A CA 1
ATOM 691 C C . ARG A 1 86 ? -6.717 -7.369 4.337 1.00 90.25 86 ARG A C 1
ATOM 693 O O . ARG A 1 86 ? -6.983 -8.511 4.680 1.00 90.25 86 ARG A O 1
ATOM 700 N N . MET A 1 87 ? -6.141 -6.490 5.152 1.00 90.12 87 MET A N 1
ATOM 701 C CA . MET A 1 87 ? -5.716 -6.822 6.518 1.00 90.12 87 MET A CA 1
ATOM 702 C C . MET A 1 87 ? -6.893 -7.252 7.404 1.00 90.12 87 MET A C 1
ATOM 704 O O . MET A 1 87 ? -6.781 -8.194 8.182 1.00 90.12 87 MET A O 1
ATOM 708 N N . ALA A 1 88 ? -8.054 -6.609 7.247 1.00 89.88 88 ALA A N 1
ATOM 709 C CA . ALA A 1 88 ? -9.268 -7.024 7.943 1.00 89.88 88 ALA A CA 1
ATOM 710 C C . ALA A 1 88 ? -9.790 -8.391 7.465 1.00 89.88 88 ALA A C 1
ATOM 712 O O . ALA A 1 88 ? -10.271 -9.176 8.275 1.00 89.88 88 ALA A O 1
ATOM 713 N N . ALA A 1 89 ? -9.678 -8.697 6.168 1.00 87.38 89 ALA A N 1
ATOM 714 C CA . ALA A 1 89 ? -10.038 -10.011 5.632 1.00 87.38 89 ALA A CA 1
ATOM 715 C C . ALA A 1 89 ? -9.087 -11.124 6.112 1.00 87.38 89 ALA A C 1
ATOM 717 O O . ALA A 1 89 ? -9.530 -12.248 6.324 1.00 87.38 89 ALA A O 1
ATOM 718 N N . ASN A 1 90 ? -7.812 -10.795 6.331 1.00 88.06 90 ASN A N 1
ATOM 719 C CA . ASN A 1 90 ? -6.808 -11.703 6.889 1.00 88.06 90 ASN A CA 1
ATOM 720 C C . ASN A 1 90 ? -6.942 -11.907 8.409 1.00 88.06 90 ASN A C 1
ATOM 722 O O . ASN A 1 90 ? -6.244 -12.743 8.973 1.00 88.06 90 ASN A O 1
ATOM 726 N N . GLY A 1 91 ? -7.813 -11.147 9.082 1.00 85.44 91 GLY A N 1
ATOM 727 C CA . GLY A 1 91 ? -7.995 -11.219 10.533 1.00 85.44 91 GLY A CA 1
ATOM 728 C C . GLY A 1 91 ? -6.941 -10.465 11.351 1.00 85.44 91 GLY A C 1
ATOM 729 O O . GLY A 1 91 ? -6.953 -10.565 12.570 1.00 85.44 91 GLY A O 1
ATOM 730 N N . GLU A 1 92 ? -6.063 -9.685 10.716 1.00 88.44 92 GLU A N 1
ATOM 731 C CA . GLU A 1 92 ? -5.042 -8.877 11.406 1.00 88.44 92 GLU A CA 1
ATOM 732 C C . GLU A 1 92 ? -5.647 -7.632 12.078 1.00 88.44 92 GLU A C 1
ATOM 734 O O . GLU A 1 92 ? -5.184 -7.177 13.126 1.00 88.44 92 GLU A O 1
ATOM 739 N N . LEU A 1 93 ? -6.700 -7.073 11.471 1.00 90.00 93 LEU A N 1
ATOM 740 C CA . LEU A 1 93 ? -7.428 -5.908 11.971 1.00 90.00 93 LEU A CA 1
ATOM 741 C C . LEU A 1 93 ? -8.914 -6.225 12.140 1.00 90.00 93 LEU A C 1
ATOM 743 O O . LEU A 1 93 ? -9.527 -6.876 11.293 1.00 90.00 93 LEU A O 1
ATOM 747 N N . ARG A 1 94 ? -9.534 -5.664 13.176 1.00 88.56 94 ARG A N 1
ATOM 748 C CA . ARG A 1 94 ? -10.989 -5.667 13.362 1.00 88.56 94 ARG A CA 1
ATOM 749 C C . ARG A 1 94 ? -11.565 -4.288 13.075 1.00 88.56 94 ARG A C 1
ATOM 751 O O . ARG A 1 94 ? -10.941 -3.262 13.337 1.00 88.56 94 ARG A O 1
ATOM 758 N N . ARG A 1 95 ? -12.780 -4.255 12.527 1.00 87.88 95 ARG A N 1
ATOM 759 C CA . ARG A 1 95 ? -13.558 -3.016 12.406 1.00 87.88 95 ARG A CA 1
ATOM 760 C C . ARG A 1 95 ? -14.304 -2.780 13.708 1.00 87.88 95 ARG A C 1
ATOM 762 O O . ARG A 1 95 ? -14.985 -3.683 14.181 1.00 87.88 95 ARG A O 1
ATOM 769 N N . THR A 1 96 ? -14.217 -1.573 14.252 1.00 84.12 96 THR A N 1
ATOM 770 C CA . THR A 1 96 ? -15.011 -1.202 15.430 1.00 84.12 96 THR A CA 1
ATOM 771 C C . THR A 1 96 ? -16.495 -1.142 15.042 1.00 84.12 96 THR A C 1
ATOM 773 O O . THR A 1 96 ? -16.846 -0.513 14.040 1.00 84.12 96 THR A O 1
ATOM 776 N N . SER A 1 97 ? -17.367 -1.779 15.826 1.00 71.81 97 SER A N 1
ATOM 777 C CA . SER A 1 97 ? -18.828 -1.803 15.626 1.00 71.81 97 SER A CA 1
ATOM 778 C C . SER A 1 97 ? -19.459 -0.405 15.656 1.00 71.81 97 SER A C 1
ATOM 780 O O . SER A 1 97 ? -20.390 -0.127 14.901 1.00 71.81 97 SER A O 1
ATOM 782 N N . ASP A 1 98 ? -18.907 0.496 16.468 1.00 73.69 98 ASP A N 1
ATOM 783 C CA . ASP A 1 98 ? -19.519 1.797 16.756 1.00 73.69 98 ASP A CA 1
ATOM 784 C C . ASP A 1 98 ? -19.355 2.837 15.640 1.00 73.69 98 ASP A C 1
ATOM 786 O O . ASP A 1 98 ? -20.129 3.794 15.555 1.00 73.69 98 ASP A O 1
ATOM 790 N N . LYS A 1 99 ? -18.335 2.705 14.777 1.00 76.25 99 LYS A N 1
ATOM 791 C CA . LYS A 1 99 ? -18.013 3.714 13.753 1.00 76.25 99 LYS A CA 1
ATOM 792 C C . LYS A 1 99 ? -17.522 3.079 12.457 1.00 76.25 99 LYS A C 1
ATOM 794 O O . LYS A 1 99 ? -16.519 2.371 12.418 1.00 76.25 99 LYS A O 1
ATOM 799 N N . ARG A 1 100 ? -18.184 3.418 11.344 1.00 78.12 100 ARG A N 1
ATOM 800 C CA . ARG A 1 100 ? -17.760 2.980 10.005 1.00 78.12 100 ARG A CA 1
ATOM 801 C C . ARG A 1 100 ? -16.370 3.526 9.670 1.00 78.12 100 ARG A C 1
ATOM 803 O O . ARG A 1 100 ? -16.144 4.729 9.724 1.00 78.12 100 ARG A O 1
ATOM 810 N N . GLY A 1 101 ? -15.476 2.637 9.235 1.00 83.50 101 GLY A N 1
ATOM 811 C CA . GLY A 1 101 ? -14.145 3.006 8.740 1.00 83.50 101 GLY A CA 1
ATOM 812 C C . GLY A 1 101 ? -13.082 3.210 9.822 1.00 83.50 101 GLY A C 1
ATOM 813 O O . GLY A 1 101 ? -12.027 3.763 9.509 1.00 83.50 101 GLY A O 1
ATOM 814 N N . VAL A 1 102 ? -13.352 2.766 11.052 1.00 89.44 102 VAL A N 1
ATOM 815 C CA . VAL A 1 102 ? -12.378 2.696 12.148 1.00 89.44 102 VAL A CA 1
ATOM 816 C C . VAL A 1 102 ? -11.889 1.256 12.294 1.00 89.44 102 VAL A C 1
ATOM 818 O O . VAL A 1 102 ? -12.695 0.322 12.264 1.00 89.44 102 VAL A O 1
ATOM 821 N N . TYR A 1 103 ? -10.575 1.091 12.424 1.00 90.81 103 TYR A N 1
ATOM 822 C CA . TYR A 1 103 ? -9.907 -0.203 12.543 1.00 90.81 103 TYR A CA 1
ATOM 823 C C . TYR A 1 103 ? -9.090 -0.270 13.839 1.00 90.81 103 TYR A C 1
ATOM 825 O O . TYR A 1 103 ? -8.593 0.755 14.310 1.00 90.81 103 TYR A O 1
ATOM 833 N N . VAL A 1 104 ? -8.962 -1.471 14.401 1.00 91.06 104 VAL A N 1
ATOM 834 C CA . VAL A 1 104 ? -8.192 -1.794 15.616 1.00 91.06 104 VAL A CA 1
ATOM 835 C C . VAL A 1 104 ? -7.398 -3.078 15.365 1.00 91.06 104 VAL A C 1
ATOM 837 O O . VAL A 1 104 ? -7.815 -3.901 14.546 1.00 91.06 104 VAL A O 1
ATOM 840 N N . LEU A 1 105 ? -6.261 -3.250 16.043 1.00 90.62 105 LEU A N 1
ATOM 841 C CA . LEU A 1 105 ? -5.478 -4.486 15.994 1.00 90.62 105 LEU A CA 1
ATOM 842 C C . LEU A 1 105 ? -6.292 -5.660 16.566 1.00 90.62 105 LEU A C 1
ATOM 844 O O . LEU A 1 105 ? -6.923 -5.513 17.609 1.00 90.62 105 LEU A O 1
ATOM 848 N N . ALA A 1 106 ? -6.287 -6.819 15.906 1.00 83.88 106 ALA A N 1
ATOM 849 C CA . ALA A 1 106 ? -7.064 -7.970 16.373 1.00 83.88 106 ALA A CA 1
ATOM 850 C C . ALA A 1 106 ? -6.510 -8.621 17.659 1.00 83.88 106 ALA A C 1
ATOM 852 O O . ALA A 1 106 ? -7.285 -9.226 18.392 1.00 83.88 106 ALA A O 1
ATOM 853 N N . ASP A 1 107 ? -5.207 -8.477 17.933 1.00 76.69 107 ASP A N 1
ATOM 854 C CA . ASP A 1 107 ? -4.534 -9.031 19.124 1.00 76.69 107 ASP A CA 1
ATOM 855 C C . ASP A 1 107 ? -4.708 -8.180 20.396 1.00 76.69 107 ASP A C 1
ATOM 857 O O . ASP A 1 107 ? -4.435 -8.662 21.498 1.00 76.69 107 ASP A O 1
ATOM 861 N N . ASP A 1 108 ? -5.167 -6.927 20.280 1.00 61.31 108 ASP A N 1
ATOM 862 C CA . ASP A 1 108 ? -5.432 -6.063 21.436 1.00 61.31 108 ASP A CA 1
ATOM 863 C C . ASP A 1 108 ? -6.767 -6.478 22.093 1.00 61.31 108 ASP A C 1
ATOM 865 O O . ASP A 1 108 ? -7.791 -5.803 21.991 1.00 61.31 108 ASP A O 1
ATOM 869 N N . ASN A 1 109 ? -6.737 -7.608 22.806 1.00 51.78 109 ASN A N 1
ATOM 870 C CA . ASN A 1 109 ? -7.822 -8.172 23.627 1.00 51.78 109 ASN A CA 1
ATOM 871 C C . ASN A 1 109 ? -8.248 -7.287 24.828 1.00 51.78 109 ASN A C 1
ATOM 873 O O . ASN A 1 109 ? -8.933 -7.765 25.727 1.00 51.78 109 ASN A O 1
ATOM 877 N N . GLU A 1 110 ? -7.858 -6.009 24.884 1.00 52.06 110 GLU A N 1
ATOM 878 C CA . GLU A 1 110 ? -8.304 -5.068 25.929 1.00 52.06 110 GLU A CA 1
ATOM 879 C C . GLU A 1 110 ? -9.592 -4.312 25.570 1.00 52.06 110 GLU A C 1
ATOM 881 O O . GLU A 1 110 ? -10.184 -3.667 26.435 1.00 52.06 110 GLU A O 1
ATOM 886 N N . PHE A 1 111 ? -10.078 -4.415 24.331 1.00 50.81 111 PHE A N 1
ATOM 887 C CA . PHE A 1 111 ? -11.437 -3.992 23.997 1.00 50.81 111 PHE A CA 1
ATOM 888 C C . PHE A 1 111 ? -12.344 -5.218 24.020 1.00 50.81 111 PHE A C 1
ATOM 890 O O . PHE A 1 111 ? -12.545 -5.860 22.993 1.00 50.81 111 PHE A O 1
ATOM 897 N N . GLU A 1 112 ? -12.847 -5.549 25.215 1.00 45.44 112 GLU A N 1
ATOM 898 C CA . GLU A 1 112 ? -13.924 -6.521 25.411 1.00 45.44 112 GLU A CA 1
ATOM 899 C C . GLU A 1 112 ? -14.989 -6.348 24.324 1.00 45.44 112 GLU A C 1
ATOM 901 O O . GLU A 1 112 ? -15.625 -5.298 24.192 1.00 45.44 112 GLU A O 1
ATOM 906 N N . ASP A 1 113 ? -15.146 -7.411 23.538 1.00 44.38 113 ASP A N 1
ATOM 907 C CA . ASP A 1 113 ? -16.239 -7.620 22.610 1.00 44.38 113 ASP A CA 1
ATOM 908 C C . ASP A 1 113 ? -17.568 -7.399 23.356 1.00 44.38 113 ASP A C 1
ATOM 910 O O . ASP A 1 113 ? -18.079 -8.293 24.035 1.00 44.38 113 ASP A O 1
ATOM 914 N N . VAL A 1 114 ? -18.200 -6.237 23.156 1.00 45.41 114 VAL A N 1
ATOM 915 C CA . VAL A 1 114 ? -19.666 -6.172 23.153 1.00 45.41 114 VAL A CA 1
ATOM 916 C C . VAL A 1 114 ? -20.102 -6.939 21.911 1.00 45.41 114 VAL A C 1
ATOM 918 O O . VAL A 1 114 ? -20.347 -6.384 20.840 1.00 45.41 114 VAL A O 1
ATOM 921 N N . THR A 1 115 ? -20.110 -8.258 22.053 1.00 44.91 115 THR A N 1
ATOM 922 C CA . THR A 1 115 ? -20.697 -9.201 21.113 1.00 44.91 115 THR A CA 1
ATOM 923 C C . THR A 1 115 ? -22.158 -8.794 20.914 1.00 44.91 115 THR A C 1
ATOM 925 O O . THR A 1 115 ? -22.922 -8.775 21.881 1.00 44.91 115 THR A O 1
ATOM 928 N N . PRO A 1 116 ? -22.613 -8.469 19.691 1.00 45.44 116 PRO A N 1
ATOM 929 C CA . PRO A 1 116 ? -24.031 -8.576 19.400 1.00 45.44 116 PRO A CA 1
ATOM 930 C C . PRO A 1 116 ? -24.358 -10.072 19.499 1.00 45.44 116 PRO A C 1
ATOM 932 O O . PRO A 1 116 ? -23.695 -10.862 18.822 1.00 45.44 116 PRO A O 1
ATOM 935 N N . PRO A 1 117 ? -25.306 -10.496 20.351 1.00 41.81 117 PRO A N 1
ATOM 936 C CA . PRO A 1 117 ? -25.589 -11.909 20.523 1.00 41.81 117 PRO A CA 1
ATOM 937 C C . PRO A 1 117 ? -26.018 -12.526 19.192 1.00 41.81 117 PRO A C 1
ATOM 939 O O . PRO A 1 117 ? -26.884 -11.995 18.487 1.00 41.81 117 PRO A O 1
ATOM 942 N N . GLU A 1 118 ? -25.404 -13.665 18.878 1.00 51.19 118 GLU A N 1
ATOM 943 C CA . GLU A 1 118 ? -25.848 -14.605 17.858 1.00 51.19 118 GLU A CA 1
ATOM 944 C C . GLU A 1 118 ? -27.359 -14.838 17.993 1.00 51.19 118 GLU A C 1
ATOM 946 O O . GLU A 1 118 ? -27.836 -15.457 18.940 1.00 51.19 118 GLU A O 1
ATOM 951 N N . SER A 1 119 ? -28.139 -14.319 17.050 1.00 47.12 119 SER A N 1
ATOM 952 C CA . SER A 1 119 ? -29.541 -14.709 16.870 1.00 47.12 119 SER A CA 1
ATOM 953 C C . SER A 1 119 ? -29.978 -14.444 15.432 1.00 47.12 119 SER A C 1
ATOM 955 O O . SER A 1 119 ? -30.966 -13.771 15.148 1.00 47.12 119 SER A O 1
ATOM 957 N N . GLU A 1 120 ? -29.247 -15.029 14.483 1.00 47.22 120 GLU A N 1
ATOM 958 C CA . GLU A 1 120 ? -29.615 -15.014 13.062 1.00 47.22 120 GLU A CA 1
ATOM 959 C C . GLU A 1 120 ? -30.881 -15.840 12.732 1.00 47.22 120 GLU A C 1
ATOM 961 O O . GLU A 1 120 ? -31.224 -15.980 11.562 1.00 47.22 120 GLU A O 1
ATOM 966 N N . HIS A 1 121 ? -31.640 -16.355 13.713 1.00 48.16 121 HIS A N 1
ATOM 967 C CA . HIS A 1 121 ? -32.746 -17.277 13.419 1.00 48.16 121 HIS A CA 1
ATOM 968 C C . HIS A 1 121 ? -34.090 -17.110 14.158 1.00 48.16 121 HIS A C 1
ATOM 970 O O . HIS A 1 121 ? -35.020 -17.831 13.799 1.00 48.16 121 HIS A O 1
ATOM 976 N N . GLU A 1 122 ? -34.292 -16.140 15.064 1.00 47.81 122 GLU A N 1
ATOM 977 C CA . GLU A 1 122 ? -35.572 -16.036 15.816 1.00 47.81 122 GLU A CA 1
ATOM 978 C C . GLU A 1 122 ? -36.451 -14.798 15.557 1.00 47.81 122 GLU A C 1
ATOM 980 O O . GLU A 1 122 ? -37.628 -14.797 15.916 1.00 47.81 122 GLU A O 1
ATOM 985 N N . LEU A 1 123 ? -35.998 -13.779 14.820 1.00 46.50 123 LEU A N 1
ATOM 986 C CA . LEU A 1 123 ? -36.836 -12.588 14.566 1.00 46.50 123 LEU A CA 1
ATOM 987 C C . LEU A 1 123 ? -37.797 -12.708 13.366 1.00 46.50 123 LEU A C 1
ATOM 989 O O . LEU A 1 123 ? -38.556 -11.780 13.085 1.00 46.50 123 LEU A O 1
ATOM 993 N N . LYS A 1 124 ? -37.846 -13.861 12.683 1.00 47.56 124 LYS A N 1
ATOM 994 C CA . LYS A 1 124 ? -38.849 -14.132 11.630 1.00 47.56 124 LYS A CA 1
ATOM 995 C C . LYS A 1 124 ? -40.195 -14.656 12.151 1.00 47.56 124 LYS A C 1
ATOM 997 O O . LYS A 1 124 ? -41.113 -14.809 11.348 1.00 47.56 124 LYS A O 1
ATOM 1002 N N . ALA A 1 125 ? -40.351 -14.890 13.457 1.00 48.53 125 ALA A N 1
ATOM 1003 C CA . ALA A 1 125 ? -41.575 -15.473 14.019 1.00 48.53 125 ALA A CA 1
ATOM 1004 C C . ALA A 1 125 ? -42.458 -14.499 14.830 1.00 48.53 125 ALA A C 1
ATOM 1006 O O . ALA A 1 125 ? -43.616 -14.821 15.075 1.00 48.53 125 ALA A O 1
ATOM 1007 N N . ALA A 1 126 ? -41.975 -13.306 15.203 1.00 45.69 126 ALA A N 1
ATOM 1008 C CA . ALA A 1 126 ? -42.641 -12.471 16.218 1.00 45.69 126 ALA A CA 1
ATOM 1009 C C . ALA A 1 126 ? -43.319 -11.177 15.714 1.00 45.69 126 ALA A C 1
ATOM 1011 O O . ALA A 1 126 ? -43.782 -10.392 16.530 1.00 45.69 126 ALA A O 1
ATOM 1012 N N . ASN A 1 127 ? -43.417 -10.936 14.400 1.00 45.72 127 ASN A N 1
ATOM 1013 C CA . ASN A 1 127 ? -44.096 -9.739 13.860 1.00 45.72 127 ASN A CA 1
ATOM 1014 C C . ASN A 1 127 ? -45.125 -10.070 12.759 1.00 45.72 127 ASN A C 1
ATOM 1016 O O . ASN A 1 127 ? -45.306 -9.335 11.790 1.00 45.72 127 ASN A O 1
ATOM 1020 N N . ARG A 1 128 ? -45.787 -11.229 12.896 1.00 46.22 128 ARG A N 1
ATOM 1021 C CA . ARG A 1 128 ? -46.919 -11.669 12.057 1.00 46.22 128 ARG A CA 1
ATOM 1022 C C . ARG A 1 128 ? -48.213 -11.782 12.872 1.00 46.22 128 ARG A C 1
ATOM 1024 O O . ARG A 1 128 ? -48.996 -12.707 12.671 1.00 46.22 128 ARG A O 1
ATOM 1031 N N . ALA A 1 129 ? -48.430 -10.854 13.794 1.00 55.06 129 ALA A N 1
ATOM 1032 C CA . ALA A 1 129 ? -49.695 -10.707 14.492 1.00 55.06 129 ALA A CA 1
ATOM 1033 C C . ALA A 1 129 ? -50.064 -9.220 14.517 1.00 55.06 129 ALA A C 1
ATOM 1035 O O . ALA A 1 129 ? -49.289 -8.402 14.992 1.00 55.06 129 ALA A O 1
ATOM 1036 N N . GLU A 1 130 ? -51.241 -8.923 13.963 1.00 53.44 130 GLU A N 1
ATOM 1037 C CA . GLU A 1 130 ? -52.006 -7.682 14.142 1.00 53.44 130 GLU A CA 1
ATOM 1038 C C . GLU A 1 130 ? -51.480 -6.416 13.442 1.00 53.44 130 GLU A C 1
ATOM 1040 O O . GLU A 1 130 ? -51.028 -5.460 14.061 1.00 53.44 130 GLU A O 1
ATOM 1045 N N . ILE A 1 131 ? -51.680 -6.349 12.120 1.00 47.94 131 ILE A N 1
ATOM 1046 C CA . ILE A 1 131 ? -52.052 -5.072 11.492 1.00 47.94 131 ILE A CA 1
ATOM 1047 C C . ILE A 1 131 ? -53.530 -5.184 11.120 1.00 47.94 131 ILE A C 1
ATOM 1049 O O . ILE A 1 131 ? -53.910 -5.860 10.162 1.00 47.94 131 ILE A O 1
ATOM 1053 N N . ASP A 1 132 ? -54.342 -4.571 11.975 1.00 45.12 132 ASP A N 1
ATOM 1054 C CA . ASP A 1 132 ? -55.789 -4.421 11.896 1.00 45.12 132 ASP A CA 1
ATOM 1055 C C . ASP A 1 132 ? -56.137 -3.523 10.693 1.00 45.12 132 ASP A C 1
ATOM 1057 O O . ASP A 1 132 ? -55.867 -2.321 10.684 1.00 45.12 132 ASP A O 1
ATOM 1061 N N . TRP A 1 133 ? -56.680 -4.111 9.623 1.00 57.31 133 TRP A N 1
ATOM 1062 C CA . TRP A 1 133 ? -57.143 -3.370 8.449 1.00 57.31 133 TRP A CA 1
ATOM 1063 C C . TRP A 1 133 ? -58.511 -2.750 8.744 1.00 57.31 133 TRP A C 1
ATOM 1065 O O . TRP A 1 133 ? -59.548 -3.332 8.418 1.00 57.31 133 TRP A O 1
ATOM 1075 N N . ARG A 1 134 ? -58.523 -1.547 9.328 1.00 46.31 134 ARG A N 1
ATOM 1076 C CA . ARG A 1 134 ? -59.708 -0.674 9.327 1.00 46.31 134 ARG A CA 1
ATOM 1077 C C . ARG A 1 134 ? -59.507 0.554 8.428 1.00 46.31 134 ARG A C 1
ATOM 1079 O O . ARG A 1 134 ? -58.429 1.143 8.453 1.00 46.31 134 ARG A O 1
ATOM 1086 N N . PRO A 1 135 ? -60.530 0.955 7.645 1.00 53.16 135 PRO A N 1
ATOM 1087 C CA . PRO A 1 135 ? -60.454 2.081 6.723 1.00 53.16 135 PRO A CA 1
ATOM 1088 C C . PRO A 1 135 ? -60.861 3.385 7.429 1.00 53.16 135 PRO A C 1
ATOM 1090 O O . PRO A 1 135 ? -61.969 3.480 7.949 1.00 53.16 135 PRO A O 1
ATOM 1093 N N . LEU A 1 136 ? -59.990 4.394 7.423 1.00 46.41 136 LEU A N 1
ATOM 1094 C CA . LEU A 1 136 ? -60.333 5.798 7.695 1.00 46.41 136 LEU A CA 1
ATOM 1095 C C . LEU A 1 136 ? -59.929 6.586 6.436 1.00 46.41 136 LEU A C 1
ATOM 1097 O O . LEU A 1 136 ? -58.744 6.682 6.135 1.00 46.41 136 LEU A O 1
ATOM 1101 N N . THR A 1 137 ? -60.857 6.822 5.505 1.00 47.97 137 THR A N 1
ATOM 1102 C CA . THR A 1 137 ? -61.637 8.070 5.348 1.00 47.97 137 THR A CA 1
ATOM 1103 C C . THR A 1 137 ? -60.775 9.317 5.151 1.00 47.97 137 THR A C 1
ATOM 1105 O O . THR A 1 137 ? -60.174 9.816 6.097 1.00 47.97 137 THR A O 1
ATOM 1108 N N . ASP A 1 138 ? -60.752 9.752 3.888 1.00 52.94 138 ASP A N 1
ATOM 1109 C CA . ASP A 1 138 ? -60.815 11.122 3.366 1.00 52.94 138 ASP A CA 1
ATOM 1110 C C . ASP A 1 138 ? -60.486 12.272 4.328 1.00 52.94 138 ASP A C 1
ATOM 1112 O O . ASP A 1 138 ? -61.267 12.590 5.215 1.00 52.94 138 ASP A O 1
ATOM 1116 N N . ASP A 1 139 ? -59.339 12.913 4.083 1.00 52.84 139 ASP A N 1
ATOM 1117 C CA . ASP A 1 139 ? -59.205 14.373 3.942 1.00 52.84 139 ASP A CA 1
ATOM 1118 C C . ASP A 1 139 ? -57.724 14.707 3.687 1.00 52.84 139 ASP A C 1
ATOM 1120 O O . ASP A 1 139 ? -56.967 15.062 4.593 1.00 52.84 139 ASP A O 1
ATOM 1124 N N . ASN A 1 140 ? -57.273 14.568 2.433 1.00 51.47 140 ASN A N 1
ATOM 1125 C CA . ASN A 1 140 ? -55.984 15.119 2.011 1.00 51.47 140 ASN 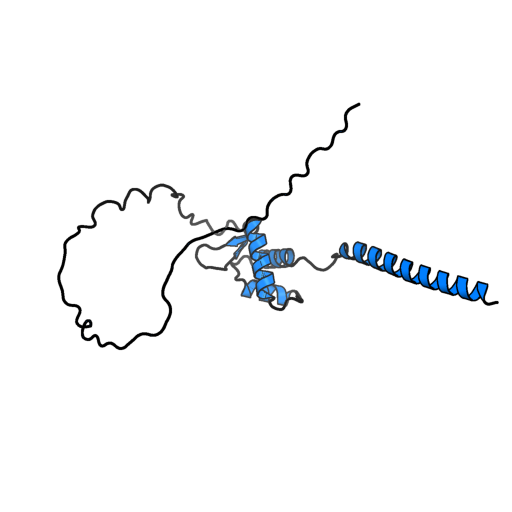A CA 1
ATOM 1126 C C . ASN A 1 140 ? -56.228 16.400 1.186 1.00 51.47 140 ASN A C 1
ATOM 1128 O O . ASN A 1 140 ? -56.588 16.305 0.013 1.00 51.47 140 ASN A O 1
ATOM 1132 N N . PRO A 1 141 ? -56.022 17.604 1.753 1.00 57.41 141 PRO A N 1
ATOM 1133 C CA . PRO A 1 141 ? -56.358 18.888 1.121 1.00 57.41 141 PRO A CA 1
ATOM 1134 C C . PRO A 1 141 ? -55.391 19.322 0.002 1.00 57.41 141 PRO A C 1
ATOM 1136 O O . PRO A 1 141 ? -55.387 20.482 -0.403 1.00 57.41 141 PRO A O 1
ATOM 1139 N N . TRP A 1 142 ? -54.565 18.406 -0.506 1.00 60.09 142 TRP A N 1
ATOM 1140 C CA . TRP A 1 142 ? -53.611 18.657 -1.590 1.00 60.09 142 TRP A CA 1
ATOM 1141 C C . TRP A 1 142 ? -54.034 18.039 -2.925 1.00 60.09 142 TRP A C 1
ATOM 1143 O O . TRP A 1 142 ? -53.340 18.230 -3.922 1.00 60.09 142 TRP A O 1
ATOM 1153 N N . ASP A 1 143 ? -55.171 17.337 -2.970 1.00 51.69 143 ASP A N 1
ATOM 1154 C CA . ASP A 1 143 ? -55.703 16.769 -4.207 1.00 51.69 143 ASP A CA 1
ATOM 1155 C C . ASP A 1 143 ? -56.777 17.693 -4.797 1.00 51.69 143 ASP A C 1
ATOM 1157 O O . ASP A 1 143 ? -57.979 17.573 -4.560 1.00 51.69 143 ASP A O 1
ATOM 1161 N N . SER A 1 144 ? -56.327 18.723 -5.509 1.00 47.72 144 SER A N 1
ATOM 1162 C CA . SER A 1 144 ? -57.197 19.613 -6.277 1.00 47.72 144 SER A CA 1
ATOM 1163 C C . SER A 1 144 ? -56.474 20.131 -7.516 1.00 47.72 144 SER A C 1
ATOM 1165 O O . SER A 1 144 ? -55.768 21.135 -7.467 1.00 47.72 144 SER A O 1
ATOM 1167 N N . GLY A 1 145 ? -56.724 19.468 -8.651 1.00 39.97 145 GLY A N 1
ATOM 1168 C CA . GLY A 1 145 ? -56.738 20.124 -9.963 1.00 39.97 145 GLY A CA 1
ATOM 1169 C C . GLY A 1 145 ? -55.938 19.453 -11.090 1.00 39.97 145 GLY A C 1
ATOM 1170 O O . GLY A 1 145 ? -54.731 19.661 -11.182 1.00 39.97 145 GLY A O 1
ATOM 1171 N N . PRO A 1 146 ? -56.606 18.753 -12.030 1.00 57.75 146 PRO A N 1
ATOM 1172 C CA . PRO A 1 146 ? -56.011 18.197 -13.246 1.00 57.75 146 PRO A CA 1
ATOM 1173 C C . PRO A 1 146 ? -56.383 19.015 -14.496 1.00 57.75 146 PRO A C 1
ATOM 1175 O O . PRO A 1 146 ? -57.567 19.158 -14.768 1.00 57.75 146 PRO A O 1
ATOM 1178 N N . GLN A 1 147 ? -55.424 19.452 -15.327 1.00 47.59 147 GLN A N 1
ATOM 1179 C CA . GLN A 1 147 ? -55.643 19.768 -16.761 1.00 47.59 147 GLN A CA 1
ATOM 1180 C C . GLN A 1 147 ? -54.327 19.558 -17.543 1.00 47.59 147 GLN A C 1
ATOM 1182 O O . GLN A 1 147 ? -53.377 20.312 -17.402 1.00 47.59 147 GLN A O 1
ATOM 1187 N N . SER A 1 148 ? -54.145 18.410 -18.205 1.00 45.34 148 SER A N 1
ATOM 1188 C CA . SER A 1 148 ? -54.463 18.178 -19.628 1.00 45.34 148 SER A CA 1
ATOM 1189 C C . SER A 1 148 ? -53.765 19.115 -20.621 1.00 45.34 148 SER A C 1
ATOM 1191 O O . SER A 1 148 ? -54.192 20.258 -20.757 1.00 45.34 148 SER A O 1
ATOM 1193 N N . ARG A 1 149 ? -52.814 18.567 -21.411 1.00 44.50 149 ARG A N 1
ATOM 1194 C CA . ARG A 1 149 ? -52.757 18.539 -22.905 1.00 44.50 149 ARG A CA 1
ATOM 1195 C C . ARG A 1 149 ? -51.351 18.110 -23.426 1.00 44.50 149 ARG A C 1
ATOM 1197 O O . ARG A 1 149 ? -50.417 18.100 -22.638 1.00 44.50 149 ARG A O 1
ATOM 1204 N N . PRO A 1 150 ? -51.183 17.649 -24.689 1.00 50.00 150 PRO A N 1
ATOM 1205 C CA . PRO A 1 150 ? -51.366 16.244 -25.065 1.00 50.00 150 PRO A CA 1
ATOM 1206 C C . PRO A 1 150 ? -50.188 15.649 -25.881 1.00 50.00 150 PRO A C 1
ATOM 1208 O O . PRO A 1 150 ? -49.323 16.358 -26.380 1.00 50.00 150 PRO A O 1
ATOM 1211 N N . ASN A 1 151 ? -50.222 14.323 -26.057 1.00 50.34 151 ASN A N 1
ATOM 1212 C CA . ASN A 1 151 ? -49.687 13.531 -27.176 1.00 50.34 151 ASN A CA 1
ATOM 1213 C C . ASN A 1 151 ? -48.496 14.078 -27.987 1.00 50.34 151 ASN A C 1
ATOM 1215 O O . ASN A 1 151 ? -48.686 14.879 -28.904 1.00 50.34 151 ASN A O 1
ATOM 1219 N N . ARG A 1 152 ? -47.336 13.415 -27.861 1.00 40.97 152 ARG A N 1
ATOM 1220 C CA . ARG A 1 152 ? -46.580 12.967 -29.044 1.00 40.97 152 ARG A CA 1
ATOM 1221 C C . ARG A 1 152 ? -45.593 11.837 -28.720 1.00 40.97 152 ARG A C 1
ATOM 1223 O O . ARG A 1 152 ? -44.626 12.041 -28.005 1.00 40.97 152 ARG A O 1
ATOM 1230 N N . PHE A 1 153 ? -45.844 10.703 -29.376 1.00 44.03 153 PHE A N 1
ATOM 1231 C CA . PHE A 1 153 ? -44.947 9.582 -29.673 1.00 44.03 153 PHE A CA 1
ATOM 1232 C C . PHE A 1 153 ? -44.510 8.636 -28.550 1.00 44.03 153 PHE A C 1
ATOM 1234 O O . PHE A 1 153 ? -43.735 8.982 -27.670 1.00 44.03 153 PHE A O 1
ATOM 1241 N N . GLY A 1 154 ? -44.886 7.367 -28.737 1.00 47.03 154 GLY A N 1
ATOM 1242 C CA . GLY A 1 154 ? -44.009 6.247 -28.400 1.00 47.03 154 GLY A CA 1
ATOM 1243 C C . GLY A 1 154 ? -44.662 5.177 -27.545 1.00 47.03 154 GLY A C 1
ATOM 1244 O O . GLY A 1 154 ? -44.308 4.996 -26.389 1.00 47.03 154 GLY A O 1
ATOM 1245 N N . THR A 1 155 ? -45.627 4.475 -28.126 1.00 45.12 155 THR A N 1
ATOM 1246 C CA . THR A 1 155 ? -46.204 3.232 -27.616 1.00 45.12 155 THR A CA 1
ATOM 1247 C C . THR A 1 155 ? -45.134 2.162 -27.370 1.00 45.12 155 THR A C 1
ATOM 1249 O O . THR A 1 155 ? -44.313 1.924 -28.250 1.00 45.12 155 THR A O 1
ATOM 1252 N N . THR A 1 156 ? -45.277 1.464 -26.232 1.00 46.44 156 THR A N 1
ATOM 1253 C CA . THR A 1 156 ? -44.996 0.025 -25.997 1.00 46.44 156 THR A CA 1
ATOM 1254 C C . THR A 1 156 ? -43.538 -0.449 -26.142 1.00 46.44 156 THR A C 1
ATOM 1256 O O . THR A 1 156 ? -42.902 -0.222 -27.152 1.00 46.44 156 THR A O 1
ATOM 1259 N N . GLY A 1 157 ? -42.933 -1.188 -25.218 1.00 44.22 157 GLY A N 1
ATOM 1260 C CA . GLY A 1 157 ? -43.469 -1.971 -24.118 1.00 44.22 157 GLY 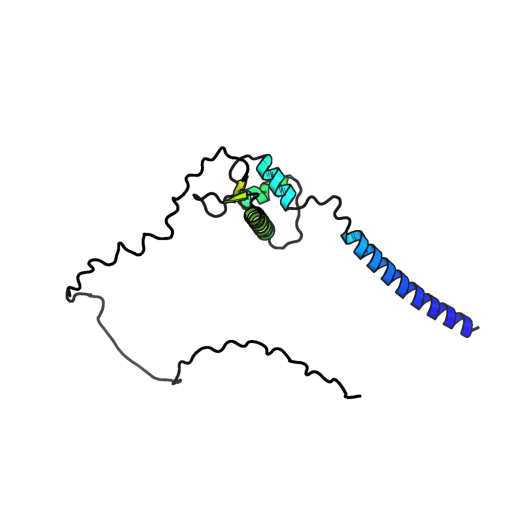A CA 1
ATOM 1261 C C . GLY A 1 157 ? -42.325 -2.575 -23.297 1.00 44.22 157 GLY A C 1
ATOM 1262 O O . GLY A 1 157 ? -41.161 -2.567 -23.690 1.00 44.22 157 GLY A O 1
ATOM 1263 N N . LYS A 1 158 ? -42.696 -3.042 -22.109 1.00 52.19 158 LYS A N 1
ATOM 1264 C CA . LYS A 1 158 ? -41.890 -3.857 -21.200 1.00 52.19 158 LYS A CA 1
ATOM 1265 C C . LYS A 1 158 ? -41.497 -5.167 -21.889 1.00 52.19 158 LYS A C 1
ATOM 1267 O O . LYS A 1 158 ? -42.370 -5.738 -22.519 1.00 52.19 158 LYS A O 1
ATOM 1272 N N . GLU A 1 159 ? -40.275 -5.653 -21.668 1.00 50.78 159 GLU A N 1
ATOM 1273 C CA . GLU A 1 159 ? -39.914 -7.083 -21.536 1.00 50.78 159 GLU A CA 1
ATOM 1274 C C . GLU A 1 159 ? -38.390 -7.181 -21.322 1.00 50.78 159 GLU A C 1
ATOM 1276 O O . GLU A 1 159 ? -37.589 -6.694 -22.107 1.00 50.78 159 GLU A O 1
ATOM 1281 N N . SER A 1 160 ? -37.960 -7.442 -20.088 1.00 53.41 160 SER A N 1
ATOM 1282 C CA . SER A 1 160 ? -37.526 -8.757 -19.593 1.00 53.41 160 SER A CA 1
ATOM 1283 C C . SER A 1 160 ? -36.160 -9.218 -20.120 1.00 53.41 160 SER A C 1
ATOM 1285 O O . SER A 1 160 ? -35.999 -9.579 -21.275 1.00 53.41 160 SER A O 1
ATOM 1287 N N . ALA A 1 161 ? -35.201 -9.225 -19.189 1.00 49.66 161 ALA A N 1
ATOM 1288 C CA . ALA A 1 161 ? -34.073 -10.140 -19.032 1.00 49.66 161 ALA A CA 1
ATOM 1289 C C . ALA A 1 161 ? -33.671 -11.033 -20.220 1.00 49.66 161 ALA A C 1
ATOM 1291 O O . ALA A 1 161 ? -34.396 -11.958 -20.565 1.00 49.66 161 ALA A O 1
ATOM 1292 N N . GLN A 1 162 ? -32.401 -10.947 -20.631 1.00 56.69 162 GLN A N 1
ATOM 1293 C CA . GLN A 1 162 ? -31.634 -12.157 -20.931 1.00 56.69 162 GLN A CA 1
ATOM 1294 C C . GLN A 1 162 ? -30.127 -11.948 -20.752 1.00 56.69 162 GLN A C 1
ATOM 1296 O O . GLN A 1 162 ? -29.498 -11.055 -21.312 1.00 56.69 162 GLN A O 1
ATOM 1301 N N . ARG A 1 163 ? -29.576 -12.801 -19.887 1.00 52.47 163 ARG A N 1
ATOM 1302 C CA . ARG A 1 163 ? -28.163 -12.937 -19.550 1.00 52.47 163 ARG A CA 1
ATOM 1303 C C . ARG A 1 163 ? -27.430 -13.514 -20.760 1.00 52.47 163 ARG A C 1
ATOM 1305 O O . ARG A 1 163 ? -27.675 -14.661 -21.121 1.00 52.47 163 ARG A O 1
ATOM 1312 N N . PHE A 1 164 ? -26.485 -12.772 -21.325 1.00 49.22 164 PHE A N 1
ATOM 1313 C CA . PHE A 1 164 ? -25.497 -13.352 -22.229 1.00 49.22 164 PHE A CA 1
ATOM 1314 C C . PHE A 1 164 ? -24.469 -14.136 -21.404 1.00 49.22 164 PHE A C 1
ATOM 1316 O O . PHE A 1 164 ? -23.603 -13.562 -20.749 1.00 49.22 164 PHE A O 1
ATOM 1323 N N . ARG A 1 165 ? -24.590 -15.467 -21.411 1.00 59.41 165 ARG A N 1
ATOM 1324 C CA . ARG A 1 165 ? -23.486 -16.378 -21.086 1.00 59.41 165 ARG A CA 1
ATOM 1325 C C . ARG A 1 165 ? -22.765 -16.719 -22.395 1.00 59.41 165 ARG A C 1
ATOM 1327 O O . ARG A 1 165 ? -23.440 -17.176 -23.316 1.00 59.41 165 ARG A O 1
ATOM 1334 N N . PRO A 1 166 ? -21.440 -16.538 -22.512 1.00 56.56 166 PRO A N 1
ATOM 1335 C CA . PRO A 1 166 ? -20.705 -17.056 -23.658 1.00 56.56 166 PRO A CA 1
ATOM 1336 C C . PRO A 1 166 ? -20.648 -18.591 -23.599 1.00 56.56 166 PRO A C 1
ATOM 1338 O O . PRO A 1 166 ? -20.367 -19.184 -22.557 1.00 56.56 166 PRO A O 1
ATOM 1341 N N . ALA A 1 167 ? -20.968 -19.221 -24.72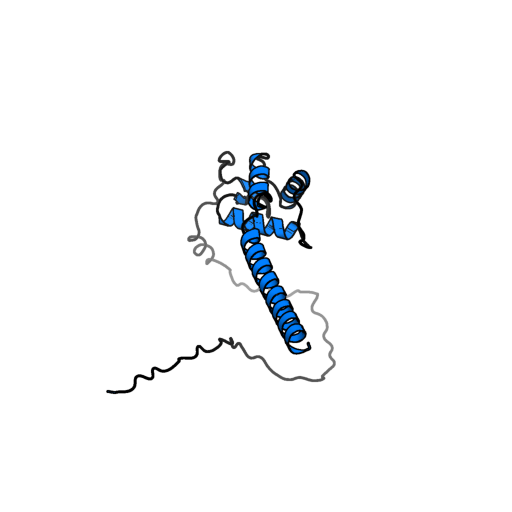9 1.00 50.94 167 ALA A N 1
ATOM 1342 C CA . ALA A 1 167 ? -21.004 -20.665 -24.909 1.00 50.94 167 ALA A CA 1
ATOM 1343 C C . ALA A 1 167 ? -19.593 -21.274 -24.861 1.00 50.94 167 ALA A C 1
ATOM 1345 O O . ALA A 1 167 ? -18.687 -20.841 -25.574 1.00 50.94 167 ALA A O 1
ATOM 1346 N N . ALA A 1 168 ? -19.429 -22.315 -24.044 1.00 48.75 168 ALA A N 1
ATOM 1347 C CA . ALA A 1 168 ? -18.259 -23.178 -24.054 1.00 48.75 168 ALA A CA 1
ATOM 1348 C C . ALA A 1 168 ? -18.236 -23.993 -25.358 1.00 48.75 168 ALA A C 1
ATOM 1350 O O . ALA A 1 168 ? -19.155 -24.764 -25.636 1.00 48.75 168 ALA A O 1
ATOM 1351 N N . LYS A 1 169 ? -17.179 -23.825 -26.159 1.00 53.56 169 LYS A N 1
ATOM 1352 C CA . LYS A 1 169 ? -16.865 -24.718 -27.278 1.00 53.56 169 LYS A CA 1
ATOM 1353 C C . LYS A 1 169 ? -16.502 -26.096 -26.719 1.00 53.56 169 LYS A C 1
ATOM 1355 O O . LYS A 1 169 ? -15.426 -26.259 -26.151 1.00 53.56 169 LYS A O 1
ATOM 1360 N N . LYS A 1 170 ? -17.383 -27.077 -26.918 1.00 50.59 170 LYS A N 1
ATOM 1361 C CA . LYS A 1 170 ? -17.005 -28.493 -26.971 1.00 50.59 170 LYS A CA 1
ATOM 1362 C C . LYS A 1 170 ? -16.114 -28.677 -28.203 1.00 50.59 170 LYS A C 1
ATOM 1364 O O . LYS A 1 170 ? -16.534 -28.328 -29.303 1.00 50.59 170 LYS A O 1
ATOM 1369 N N . ARG A 1 171 ? -14.882 -29.150 -28.016 1.00 50.72 171 ARG A N 1
ATOM 1370 C CA . ARG A 1 171 ? -14.120 -29.798 -29.088 1.00 50.72 171 ARG A CA 1
ATOM 1371 C C . ARG A 1 171 ? -14.447 -31.279 -28.995 1.00 50.72 171 ARG A C 1
ATOM 1373 O O . ARG A 1 171 ? -14.252 -31.867 -27.936 1.00 50.72 171 ARG A O 1
ATOM 1380 N N . GLU A 1 172 ? -15.041 -31.782 -30.067 1.00 55.62 172 GLU A N 1
ATOM 1381 C CA . GLU A 1 172 ? -15.278 -33.196 -30.312 1.00 55.62 172 GLU A CA 1
ATOM 1382 C C . GLU A 1 172 ? -13.954 -33.956 -30.367 1.00 55.62 172 GLU A C 1
ATOM 1384 O O . GLU A 1 172 ? -12.922 -33.438 -30.801 1.00 55.62 172 GLU A O 1
ATOM 1389 N N . GLU A 1 173 ? -14.043 -35.167 -29.841 1.00 53.28 173 GLU A N 1
ATOM 1390 C CA . GLU A 1 173 ? -13.081 -36.249 -29.908 1.00 53.28 173 GLU A CA 1
ATOM 1391 C C . GLU A 1 173 ? -12.982 -36.720 -31.364 1.00 53.28 173 GLU A C 1
ATOM 1393 O O . GLU A 1 173 ? -13.985 -37.112 -31.950 1.00 53.28 173 GLU A O 1
ATOM 1398 N N . ASP A 1 174 ? -11.777 -36.694 -31.928 1.00 53.66 174 ASP A N 1
ATOM 1399 C CA . ASP A 1 174 ? -11.430 -37.447 -33.133 1.00 53.66 174 ASP A CA 1
ATOM 1400 C C . ASP A 1 174 ? -10.367 -38.481 -32.728 1.00 53.66 174 ASP A C 1
ATOM 1402 O O . ASP A 1 174 ? -9.164 -38.210 -32.751 1.00 53.66 174 ASP A O 1
ATOM 1406 N N . GLU A 1 175 ? -10.821 -39.665 -32.311 1.00 62.66 175 GLU A N 1
ATOM 1407 C CA . GLU A 1 175 ? -10.024 -40.894 -32.361 1.00 62.66 175 GLU A CA 1
ATOM 1408 C C . GLU A 1 175 ? -10.234 -41.550 -33.735 1.00 62.66 175 GLU A C 1
ATOM 1410 O O . GLU A 1 175 ? -11.372 -41.875 -34.087 1.00 62.66 175 GLU A O 1
ATOM 1415 N N . PRO A 1 176 ? -9.179 -41.788 -34.532 1.00 65.69 176 PRO A N 1
ATOM 1416 C CA . PRO A 1 176 ? -9.287 -42.661 -35.689 1.00 65.69 176 PRO A CA 1
ATOM 1417 C C . PRO A 1 176 ? -9.160 -44.142 -35.276 1.00 65.69 176 PRO A C 1
ATOM 1419 O O . PRO A 1 176 ? -8.371 -44.470 -34.386 1.00 65.69 176 PRO A O 1
ATOM 1422 N N . PRO A 1 177 ? -9.898 -45.056 -35.930 1.00 67.44 177 PRO A N 1
ATOM 1423 C CA . PRO A 1 177 ? -9.826 -46.481 -35.645 1.00 67.44 177 PRO A CA 1
ATOM 1424 C C . PRO A 1 177 ? -8.676 -47.173 -36.407 1.00 67.44 177 PRO A C 1
ATOM 1426 O O . PRO A 1 177 ? -8.541 -46.983 -37.615 1.00 67.44 177 PRO A O 1
ATOM 1429 N N . PHE A 1 178 ? -7.977 -48.055 -35.679 1.00 52.03 178 PHE A N 1
ATOM 1430 C CA . PHE A 1 178 ? -6.990 -49.079 -36.090 1.00 52.03 178 PHE A CA 1
ATOM 1431 C C . PHE A 1 178 ? -5.582 -48.632 -36.507 1.00 52.03 178 PHE A C 1
ATOM 1433 O O . PHE A 1 178 ? -5.418 -47.942 -37.535 1.00 52.03 178 PHE A O 1
#

pLDDT: mean 71.15, std 19.36, range [39.97, 95.5]